Protein AF-A0A661GNS2-F1 (afdb_monomer_lite)

Secondary structure (DSSP, 8-state):
-HHHHHHHHHHHHHHHHHHHHHHHHTT-HHHHHHHHGGGSHHHHTTTHHHHTTTS-HHHHHHHHHHHHHHHHHHHHHHTT--HHHHHHHHHHHHHHHHHHHHH----------SSSSSS----

pLDDT: mean 88.55, std 16.32, range [41.59, 98.81]

Foldseek 3Di:
DLLCLVVVLVVLLVVLLVQLVVCLVVVNLVSQLVSLVCNAVVSVVVNDPVCVPVDDPVLNVLSNVLNPLSNVLNVCSVVVHHSVVSVVSSVVSVVSVVVNVVPDDDDDPPPPPPDPPPPDDDD

Structure (mmCIF, N/CA/C/O backbone):
data_AF-A0A661GNS2-F1
#
_entry.id   AF-A0A661GNS2-F1
#
loop_
_atom_site.group_PDB
_atom_site.id
_atom_site.type_symbol
_atom_site.label_atom_id
_atom_site.label_alt_id
_atom_site.label_comp_id
_atom_site.label_asym_id
_atom_site.label_entity_id
_atom_site.label_seq_id
_atom_site.pdbx_PDB_ins_code
_atom_site.Cartn_x
_atom_site.Cartn_y
_atom_site.Cartn_z
_atom_site.occupancy
_atom_site.B_iso_or_equiv
_atom_site.auth_seq_id
_atom_site.auth_comp_id
_atom_site.auth_asym_id
_atom_site.auth_atom_id
_atom_site.pdbx_PDB_model_num
ATOM 1 N N . MET A 1 1 ? 21.503 0.929 -8.912 1.00 78.62 1 MET A N 1
ATOM 2 C CA . MET A 1 1 ? 20.651 2.103 -8.621 1.00 78.62 1 MET A CA 1
ATOM 3 C C . MET A 1 1 ? 19.182 1.891 -9.000 1.00 78.62 1 MET A C 1
ATOM 5 O O . MET A 1 1 ? 18.430 1.572 -8.094 1.00 78.62 1 MET A O 1
ATOM 9 N N . GLN A 1 2 ? 18.744 1.957 -10.271 1.00 87.94 2 GLN A N 1
ATOM 10 C CA . GLN A 1 2 ? 17.305 1.840 -10.625 1.00 87.94 2 GLN A CA 1
ATOM 11 C C . GLN A 1 2 ? 16.684 0.502 -10.187 1.00 87.94 2 GLN A C 1
ATOM 13 O O . GLN A 1 2 ? 15.645 0.467 -9.537 1.00 87.94 2 GLN A O 1
ATOM 18 N N . ARG A 1 3 ? 17.354 -0.617 -10.501 1.00 89.44 3 ARG A N 1
ATOM 19 C CA . ARG A 1 3 ? 16.904 -1.962 -10.103 1.00 89.44 3 ARG A CA 1
ATOM 20 C C . ARG A 1 3 ? 16.766 -2.098 -8.587 1.00 89.44 3 ARG A C 1
ATOM 22 O O . ARG A 1 3 ? 15.787 -2.648 -8.098 1.00 89.44 3 ARG A O 1
ATOM 29 N N . GLU A 1 4 ? 17.771 -1.639 -7.851 1.00 90.25 4 GLU A N 1
ATOM 30 C CA . GLU A 1 4 ? 17.786 -1.718 -6.386 1.00 90.25 4 GLU A CA 1
ATOM 31 C C . GLU A 1 4 ? 16.695 -0.855 -5.770 1.00 90.25 4 GLU A C 1
ATOM 33 O O . GLU A 1 4 ? 16.080 -1.287 -4.801 1.00 90.25 4 GLU A O 1
ATOM 38 N N . HIS A 1 5 ? 16.433 0.312 -6.361 1.00 90.75 5 HIS A N 1
ATOM 39 C CA . HIS A 1 5 ? 15.356 1.200 -5.957 1.00 90.75 5 HIS A CA 1
ATOM 40 C C . HIS A 1 5 ? 13.993 0.510 -6.097 1.00 90.75 5 HIS A C 1
ATOM 42 O O . HIS A 1 5 ? 13.300 0.338 -5.099 1.00 90.75 5 HIS A O 1
ATOM 48 N N . VAL A 1 6 ? 13.663 -0.000 -7.291 1.00 92.12 6 VAL A N 1
ATOM 49 C CA . VAL A 1 6 ? 12.386 -0.697 -7.538 1.00 92.12 6 VAL A CA 1
ATOM 50 C C . VAL A 1 6 ? 12.218 -1.905 -6.613 1.00 92.12 6 VAL A C 1
ATOM 52 O O . VAL A 1 6 ? 11.181 -2.073 -5.976 1.00 92.12 6 VAL A O 1
ATOM 55 N N . LEU A 1 7 ? 13.251 -2.742 -6.483 1.00 94.06 7 LEU A N 1
ATOM 56 C CA . LEU A 1 7 ? 13.196 -3.902 -5.588 1.00 94.06 7 LEU A CA 1
ATOM 57 C C . LEU A 1 7 ? 13.132 -3.502 -4.105 1.00 94.06 7 LEU A C 1
ATOM 59 O O . LEU A 1 7 ? 12.613 -4.261 -3.289 1.00 94.06 7 LEU A O 1
ATOM 63 N N . GLY A 1 8 ? 13.681 -2.342 -3.745 1.00 94.56 8 GLY A N 1
ATOM 64 C CA . GLY A 1 8 ? 13.568 -1.752 -2.415 1.00 94.56 8 GLY A CA 1
ATOM 65 C C . GLY A 1 8 ? 12.128 -1.380 -2.087 1.00 94.56 8 GLY A C 1
ATOM 66 O O . GLY A 1 8 ? 11.620 -1.810 -1.053 1.00 94.56 8 GLY A O 1
ATOM 67 N N . GLU A 1 9 ? 11.454 -0.674 -2.994 1.00 95.12 9 GLU A N 1
ATOM 68 C CA . GLU A 1 9 ? 10.038 -0.327 -2.837 1.00 95.12 9 GLU A CA 1
ATOM 69 C C . GLU A 1 9 ? 9.145 -1.570 -2.788 1.00 95.12 9 GLU A C 1
ATOM 71 O O . GLU A 1 9 ? 8.301 -1.682 -1.903 1.00 95.12 9 GLU A O 1
ATOM 76 N N . MET A 1 10 ? 9.377 -2.562 -3.656 1.00 96.25 10 MET A N 1
ATOM 77 C CA . MET A 1 10 ? 8.632 -3.830 -3.627 1.00 96.25 10 MET A CA 1
ATOM 78 C C . MET A 1 10 ? 8.742 -4.546 -2.274 1.00 96.25 10 MET A C 1
ATOM 80 O O . MET A 1 10 ? 7.752 -5.086 -1.779 1.00 96.25 10 MET A O 1
ATOM 84 N N . ARG A 1 11 ? 9.928 -4.539 -1.648 1.00 97.81 11 ARG A N 1
ATOM 85 C CA . ARG A 1 11 ? 10.112 -5.099 -0.299 1.00 97.81 11 ARG A CA 1
ATOM 86 C C . ARG A 1 11 ? 9.382 -4.283 0.762 1.00 97.81 11 ARG A C 1
ATOM 88 O O . ARG A 1 11 ? 8.747 -4.882 1.622 1.00 97.81 11 ARG A O 1
ATOM 95 N N . ALA A 1 12 ? 9.438 -2.954 0.690 1.00 97.69 12 ALA A N 1
ATOM 96 C CA . ALA A 1 12 ? 8.718 -2.085 1.619 1.00 97.69 12 ALA A CA 1
ATOM 97 C C . ALA A 1 12 ? 7.198 -2.303 1.539 1.00 97.69 12 ALA A C 1
ATOM 99 O O . ALA A 1 12 ? 6.546 -2.454 2.570 1.00 97.69 12 ALA A O 1
ATOM 100 N N . LEU A 1 13 ? 6.649 -2.410 0.324 1.00 98.00 13 LEU A N 1
ATOM 101 C CA . LEU A 1 13 ? 5.242 -2.741 0.089 1.00 98.00 13 LEU A CA 1
ATOM 102 C C . LEU A 1 13 ? 4.883 -4.111 0.678 1.00 98.00 13 LEU A C 1
ATOM 104 O O . LEU A 1 13 ? 3.884 -4.223 1.381 1.00 98.00 13 LEU A O 1
ATOM 108 N N . LEU A 1 14 ? 5.709 -5.140 0.450 1.00 98.50 14 LEU A N 1
ATOM 109 C CA . LEU A 1 14 ? 5.476 -6.485 0.988 1.00 98.50 14 LEU A CA 1
ATOM 110 C C . LEU A 1 14 ? 5.493 -6.515 2.525 1.00 98.50 14 LEU A C 1
ATOM 112 O O . LEU A 1 14 ? 4.592 -7.093 3.133 1.00 98.50 14 LEU A O 1
ATOM 116 N N . SER A 1 15 ? 6.477 -5.870 3.157 1.00 98.56 15 SER A N 1
ATOM 117 C CA . SER A 1 15 ? 6.509 -5.695 4.615 1.00 98.56 15 SER A CA 1
ATOM 118 C C . SER A 1 15 ? 5.283 -4.930 5.118 1.00 98.56 15 SER A C 1
ATOM 120 O O . SER A 1 15 ? 4.698 -5.292 6.133 1.00 98.56 15 SER A O 1
ATOM 122 N N . GLY A 1 16 ? 4.844 -3.917 4.373 1.00 98.50 16 GLY A N 1
ATOM 123 C CA . GLY A 1 16 ? 3.614 -3.182 4.641 1.00 98.50 16 GLY A CA 1
ATOM 124 C C . GLY A 1 16 ? 2.369 -4.058 4.664 1.00 98.50 1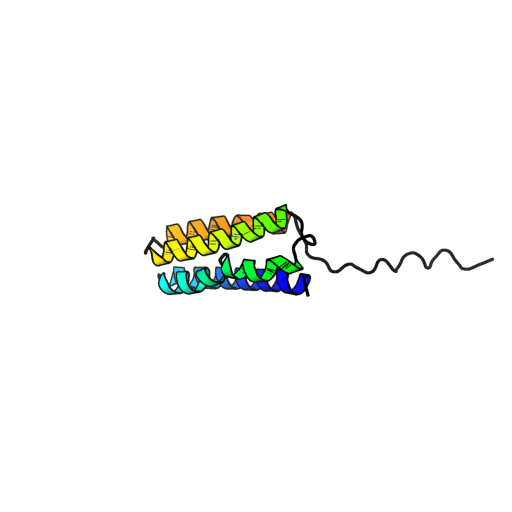6 GLY A C 1
ATOM 125 O O . GLY A 1 16 ? 1.580 -3.972 5.599 1.00 98.50 16 GLY A O 1
ATOM 126 N N . VAL A 1 17 ? 2.210 -4.936 3.669 1.00 98.62 17 VAL A N 1
ATOM 127 C CA . VAL A 1 17 ? 1.105 -5.908 3.619 1.00 98.62 17 VAL A CA 1
ATOM 128 C C . VAL A 1 17 ? 1.110 -6.796 4.863 1.00 98.62 17 VAL A C 1
ATOM 130 O O . VAL A 1 17 ? 0.065 -6.962 5.488 1.00 98.62 17 VAL A O 1
ATOM 133 N N . GLN A 1 18 ? 2.271 -7.340 5.242 1.00 98.75 18 GLN A N 1
ATOM 134 C CA . GLN A 1 18 ? 2.398 -8.170 6.444 1.00 98.75 18 GLN A CA 1
ATOM 135 C C . GLN A 1 18 ? 1.954 -7.403 7.699 1.00 98.75 18 GLN A C 1
ATOM 137 O O . GLN A 1 18 ? 1.155 -7.915 8.480 1.00 98.75 18 GLN A O 1
ATOM 142 N N . ASN A 1 19 ? 2.451 -6.179 7.875 1.00 98.75 19 ASN A N 1
ATOM 143 C CA . ASN A 1 19 ? 2.161 -5.352 9.043 1.00 98.75 19 ASN A CA 1
ATOM 144 C C . ASN A 1 19 ? 0.682 -4.941 9.110 1.00 98.75 19 ASN A C 1
ATOM 146 O O . ASN A 1 19 ? 0.088 -5.004 10.181 1.00 98.75 19 ASN A O 1
ATOM 150 N N . VAL A 1 20 ? 0.059 -4.600 7.974 1.00 98.69 20 VAL A N 1
ATOM 151 C CA . VAL A 1 20 ? -1.386 -4.320 7.907 1.00 98.69 20 VAL A CA 1
ATOM 152 C C . VAL A 1 20 ? -2.199 -5.551 8.305 1.00 98.69 20 VAL A C 1
ATOM 154 O O . VAL A 1 20 ? -3.149 -5.421 9.067 1.00 98.69 20 VAL A O 1
ATOM 157 N N . ILE A 1 21 ? -1.836 -6.748 7.831 1.00 98.56 21 ILE A N 1
ATOM 158 C CA . ILE A 1 21 ? -2.522 -7.992 8.223 1.00 98.56 21 ILE A CA 1
ATOM 159 C C . ILE A 1 21 ? -2.372 -8.251 9.726 1.00 98.56 21 ILE A C 1
ATOM 161 O O . ILE A 1 21 ? -3.351 -8.621 10.368 1.00 98.56 21 ILE A O 1
ATOM 165 N N . GLY A 1 22 ? -1.175 -8.045 10.282 1.00 98.50 22 GLY A N 1
ATOM 166 C CA . GLY A 1 22 ? -0.929 -8.180 11.720 1.00 98.50 22 GLY A CA 1
ATOM 167 C C . GLY A 1 22 ? -1.793 -7.226 12.543 1.00 98.50 22 GLY A C 1
ATOM 168 O O . GLY A 1 22 ? -2.517 -7.670 13.425 1.00 98.50 22 GLY A O 1
ATOM 169 N N . ALA A 1 23 ? -1.804 -5.943 12.184 1.00 98.38 23 ALA A N 1
ATOM 170 C CA . ALA A 1 23 ? -2.627 -4.937 12.849 1.00 98.38 23 ALA A CA 1
ATOM 171 C C . ALA A 1 23 ? -4.133 -5.232 12.729 1.00 98.38 23 ALA A C 1
ATOM 173 O O . ALA A 1 23 ? -4.872 -5.086 13.697 1.00 98.38 23 ALA A O 1
ATOM 174 N N . LEU A 1 24 ? -4.594 -5.716 11.568 1.00 98.06 24 LEU A N 1
ATOM 175 C CA . LEU A 1 24 ? -5.981 -6.157 11.382 1.00 98.06 24 LEU A CA 1
ATOM 176 C C . LEU A 1 24 ? -6.353 -7.343 12.281 1.00 98.06 24 LEU A C 1
ATOM 178 O O . LEU A 1 24 ? -7.499 -7.427 12.707 1.00 98.06 24 LEU A O 1
ATOM 182 N N . ALA A 1 25 ? -5.420 -8.257 12.558 1.00 97.94 25 ALA A N 1
ATOM 183 C CA . ALA A 1 25 ? -5.660 -9.400 13.440 1.00 97.94 25 ALA A CA 1
ATOM 184 C C . ALA A 1 25 ? -5.783 -9.004 14.923 1.00 97.94 25 ALA A C 1
ATOM 186 O O . ALA A 1 25 ? -6.336 -9.768 15.710 1.00 97.94 25 ALA A O 1
ATOM 187 N N . GLU A 1 26 ? -5.281 -7.823 15.287 1.00 97.19 26 GLU A N 1
ATOM 188 C CA . GLU A 1 26 ? -5.359 -7.238 16.631 1.00 97.19 26 GLU A CA 1
ATOM 189 C C . GLU A 1 26 ? -6.431 -6.135 16.733 1.00 97.19 26 GLU A C 1
ATOM 191 O O . GLU A 1 26 ? -6.537 -5.474 17.763 1.00 97.19 26 GLU A O 1
ATOM 196 N N . ASP A 1 27 ? -7.219 -5.924 15.669 1.00 96.19 27 ASP A N 1
ATOM 197 C CA . ASP A 1 27 ? -8.190 -4.828 15.531 1.00 96.19 27 ASP A CA 1
ATOM 198 C C . ASP A 1 27 ? -7.581 -3.418 15.747 1.00 96.19 27 ASP A C 1
ATOM 200 O O . ASP A 1 27 ? -8.277 -2.456 16.086 1.00 96.19 27 ASP A O 1
ATOM 204 N N . ASP A 1 28 ? -6.278 -3.255 15.488 1.00 97.88 28 ASP A N 1
ATOM 205 C CA . ASP A 1 28 ? -5.557 -1.989 15.641 1.00 97.88 28 ASP A CA 1
ATOM 206 C C . ASP A 1 28 ? -5.587 -1.160 14.344 1.00 97.88 28 ASP A C 1
ATOM 208 O O . ASP A 1 28 ? -4.649 -1.136 13.540 1.00 97.88 28 ASP A O 1
ATOM 212 N N . MET A 1 29 ? -6.684 -0.424 14.134 1.00 98.19 29 MET A N 1
ATOM 213 C CA . MET A 1 29 ? -6.813 0.481 12.980 1.00 98.19 29 MET A CA 1
ATOM 214 C C . MET A 1 29 ? -5.784 1.616 12.984 1.00 98.19 29 MET A C 1
ATOM 216 O O . MET A 1 29 ? -5.427 2.132 11.921 1.00 98.19 29 MET A O 1
ATOM 220 N N . LYS A 1 30 ? -5.266 2.009 14.151 1.00 98.31 30 LYS A N 1
ATOM 221 C CA . LYS A 1 30 ? -4.233 3.041 14.216 1.00 98.31 30 LYS A CA 1
ATOM 222 C C . LYS A 1 30 ? -2.932 2.510 13.614 1.00 98.31 30 LYS A C 1
ATOM 224 O O . LYS A 1 30 ? -2.362 3.168 12.744 1.00 98.31 30 LYS A O 1
ATOM 229 N N . ALA A 1 31 ? -2.515 1.304 13.995 1.00 98.56 31 ALA A N 1
ATOM 230 C CA . ALA A 1 31 ? -1.344 0.650 13.421 1.00 98.56 31 ALA A CA 1
ATOM 231 C C . ALA A 1 31 ? -1.509 0.365 11.918 1.00 98.56 31 ALA A C 1
ATOM 233 O O . ALA A 1 31 ? -0.547 0.519 11.156 1.00 98.56 31 ALA A O 1
ATOM 234 N N . VAL A 1 32 ? -2.722 0.026 11.453 1.00 98.81 32 VAL A N 1
ATOM 235 C CA . VAL A 1 32 ? -3.019 -0.073 10.011 1.00 98.81 32 VAL A CA 1
ATOM 236 C C . VAL A 1 32 ? -2.731 1.254 9.304 1.00 98.81 32 VAL A C 1
ATOM 238 O O . VAL A 1 32 ? -2.011 1.269 8.302 1.00 98.81 32 VAL A O 1
ATOM 241 N N . ALA A 1 33 ? -3.271 2.366 9.811 1.00 98.69 33 ALA A N 1
ATOM 242 C CA . ALA A 1 33 ? -3.092 3.684 9.207 1.00 98.69 33 ALA A CA 1
ATOM 243 C C . ALA A 1 33 ? -1.618 4.115 9.183 1.00 98.69 33 ALA A C 1
ATOM 245 O O . ALA A 1 33 ? -1.105 4.508 8.132 1.00 98.69 33 ALA A O 1
ATOM 246 N N . GLU A 1 34 ? -0.926 3.982 10.318 1.00 98.50 34 GLU A N 1
ATOM 247 C CA . GLU A 1 34 ? 0.491 4.332 10.468 1.00 98.50 34 GLU A CA 1
ATOM 248 C C . GLU A 1 34 ? 1.392 3.504 9.543 1.00 98.50 34 GLU A C 1
ATOM 250 O O . GLU A 1 34 ? 2.354 4.031 8.982 1.00 98.50 34 GLU A O 1
ATOM 255 N N . THR A 1 35 ? 1.050 2.232 9.317 1.00 98.62 35 THR A N 1
ATOM 256 C CA . THR A 1 35 ? 1.767 1.355 8.383 1.00 98.62 35 THR A CA 1
ATOM 257 C C . THR A 1 35 ? 1.506 1.731 6.926 1.00 98.62 35 THR A C 1
ATOM 259 O O . THR A 1 35 ? 2.433 1.767 6.116 1.00 98.62 35 THR A O 1
ATOM 262 N N . ALA A 1 36 ? 0.247 1.983 6.559 1.00 98.50 36 ALA A N 1
ATOM 263 C CA . ALA A 1 36 ? -0.150 2.147 5.164 1.00 98.50 36 ALA A CA 1
ATOM 264 C C . ALA A 1 36 ? 0.192 3.534 4.598 1.00 98.50 36 ALA A C 1
ATOM 266 O O . ALA A 1 36 ? 0.607 3.649 3.443 1.00 98.50 36 ALA A O 1
ATOM 267 N N . ARG A 1 37 ? 0.075 4.591 5.408 1.00 98.25 37 ARG A N 1
ATOM 268 C CA . ARG A 1 37 ? 0.296 5.982 4.986 1.00 98.25 37 ARG A CA 1
ATOM 269 C C . ARG A 1 37 ? 1.672 6.245 4.340 1.00 98.25 37 ARG A C 1
ATOM 271 O O . ARG A 1 37 ? 1.697 6.882 3.284 1.00 98.25 37 ARG A O 1
ATOM 278 N N . PRO A 1 38 ? 2.816 5.779 4.884 1.00 97.31 38 PRO A N 1
ATOM 279 C CA . PRO A 1 38 ? 4.121 5.999 4.256 1.00 97.31 38 PRO A CA 1
ATOM 280 C C . PRO A 1 38 ? 4.329 5.203 2.961 1.00 97.31 38 PRO A C 1
ATOM 282 O O . PRO A 1 38 ? 5.240 5.531 2.208 1.00 97.31 38 PRO A O 1
ATOM 285 N N . LEU A 1 39 ? 3.506 4.186 2.690 1.00 97.88 39 LEU A N 1
ATOM 286 C CA . LEU A 1 39 ? 3.558 3.370 1.470 1.00 97.88 39 LEU A CA 1
ATOM 287 C C . LEU A 1 39 ? 2.699 3.947 0.340 1.00 97.88 39 LEU A C 1
ATOM 289 O O . LEU A 1 39 ? 2.748 3.454 -0.788 1.00 97.88 39 LEU A O 1
ATOM 293 N N . GLY A 1 40 ? 1.919 4.988 0.639 1.00 97.06 40 GLY A N 1
ATOM 294 C CA . GLY A 1 40 ? 1.099 5.702 -0.325 1.00 97.06 40 GLY A CA 1
ATOM 295 C C . GLY A 1 40 ? 1.916 6.491 -1.350 1.00 97.06 40 GLY A C 1
ATOM 296 O O . GLY A 1 40 ? 3.113 6.272 -1.552 1.00 97.06 40 GLY A O 1
ATOM 297 N N . ARG A 1 41 ? 1.282 7.468 -2.003 1.00 95.00 41 ARG A N 1
ATOM 298 C CA . ARG A 1 41 ? 1.932 8.274 -3.060 1.00 95.00 41 ARG A CA 1
ATOM 299 C C . ARG A 1 41 ? 3.197 9.010 -2.615 1.00 95.00 41 ARG A C 1
ATOM 301 O O . ARG A 1 41 ? 4.037 9.341 -3.446 1.00 95.00 41 ARG A O 1
ATOM 308 N N . SER A 1 42 ? 3.336 9.274 -1.318 1.00 92.06 42 SER A N 1
ATOM 309 C CA . SER A 1 42 ? 4.524 9.914 -0.745 1.00 92.06 42 SER A CA 1
ATOM 310 C C . SER A 1 42 ? 5.804 9.088 -0.941 1.00 92.06 42 SER A C 1
ATOM 312 O O . SER A 1 42 ? 6.887 9.669 -1.037 1.00 92.06 42 SER A O 1
ATOM 314 N N . MET A 1 43 ? 5.692 7.757 -1.034 1.00 92.00 43 MET A N 1
ATOM 315 C CA . MET A 1 43 ? 6.800 6.875 -1.407 1.00 92.00 43 MET A CA 1
ATOM 316 C C . MET A 1 43 ? 7.155 7.059 -2.883 1.00 92.00 43 MET A C 1
ATOM 318 O O . MET A 1 43 ? 8.296 7.397 -3.193 1.00 92.00 43 MET A O 1
ATOM 322 N N . ALA A 1 44 ? 6.154 6.959 -3.763 1.00 84.06 44 ALA A N 1
ATOM 323 C CA . ALA A 1 4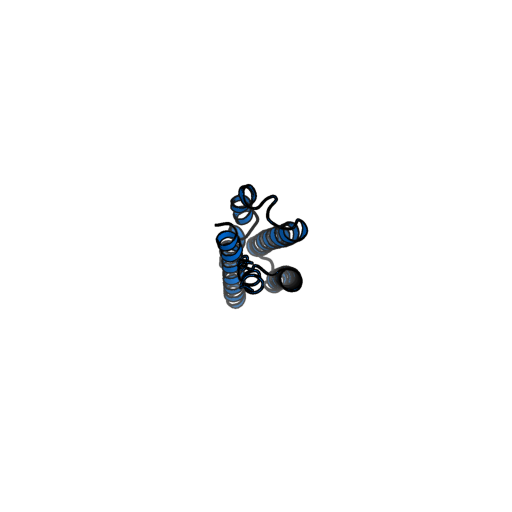4 ? 6.327 7.018 -5.213 1.00 84.06 44 ALA A CA 1
ATOM 324 C C . ALA A 1 44 ? 6.984 8.313 -5.712 1.00 84.06 44 ALA A C 1
ATOM 326 O O . ALA A 1 44 ? 7.830 8.285 -6.604 1.00 84.06 44 ALA A O 1
ATOM 327 N N . GLY A 1 45 ? 6.650 9.457 -5.101 1.00 75.94 45 GLY A N 1
ATOM 328 C CA . GLY A 1 45 ? 7.219 10.753 -5.485 1.00 75.94 45 GLY A CA 1
ATOM 329 C C . GLY A 1 45 ? 8.750 10.826 -5.378 1.00 75.94 45 GLY A C 1
ATOM 330 O O . GLY A 1 45 ? 9.364 11.679 -6.008 1.00 75.94 45 GLY A O 1
ATOM 331 N N . LYS A 1 46 ? 9.392 9.918 -4.626 1.00 66.81 46 LYS A N 1
ATOM 332 C CA . LYS A 1 46 ? 10.860 9.823 -4.510 1.00 66.81 46 LYS A CA 1
ATOM 333 C C . LYS A 1 46 ? 11.507 9.047 -5.665 1.00 66.81 46 LYS A C 1
ATOM 335 O O . LYS A 1 46 ? 12.718 9.136 -5.862 1.00 66.81 46 LYS A O 1
ATOM 340 N N . ALA A 1 47 ? 10.719 8.273 -6.404 1.00 62.59 47 ALA A N 1
ATOM 341 C CA . ALA A 1 47 ? 11.170 7.365 -7.451 1.00 62.59 47 ALA A CA 1
ATOM 342 C C . ALA A 1 47 ? 11.177 8.017 -8.843 1.00 62.59 47 ALA A C 1
ATOM 344 O O . ALA A 1 47 ? 11.972 7.664 -9.717 1.00 62.59 47 ALA A O 1
ATOM 345 N N . GLU A 1 48 ? 10.279 8.979 -9.053 1.00 65.19 48 GLU A N 1
ATOM 346 C CA . GLU A 1 48 ? 9.824 9.380 -10.381 1.00 65.19 48 GLU A CA 1
ATOM 347 C C . GLU A 1 48 ? 10.908 9.946 -11.307 1.00 65.19 48 GLU A C 1
ATOM 349 O O . GLU A 1 48 ? 10.881 9.655 -12.503 1.00 65.19 48 GLU A O 1
ATOM 354 N N . ASP A 1 49 ? 11.883 10.699 -10.802 1.00 71.12 49 ASP A N 1
ATOM 355 C CA . ASP A 1 49 ? 12.782 11.454 -11.688 1.00 71.12 49 ASP A CA 1
ATOM 356 C C . ASP A 1 49 ? 13.807 10.580 -12.421 1.00 71.12 49 ASP A C 1
ATOM 358 O O . ASP A 1 49 ? 14.182 10.880 -13.552 1.00 71.12 49 ASP A O 1
ATOM 362 N N . HIS A 1 50 ? 14.235 9.469 -11.817 1.00 79.88 50 HIS A N 1
ATOM 363 C CA . HIS A 1 50 ? 15.302 8.618 -12.363 1.00 79.88 50 HIS A CA 1
ATOM 364 C C . HIS A 1 50 ? 14.800 7.302 -12.983 1.00 79.88 50 HIS A C 1
ATOM 366 O O . HIS A 1 50 ? 15.587 6.557 -13.576 1.00 79.88 50 HIS A O 1
ATOM 372 N N . LEU A 1 51 ? 13.502 7.007 -12.846 1.00 83.44 51 LEU A N 1
ATOM 373 C CA . LEU A 1 51 ? 12.849 5.827 -13.425 1.00 83.44 51 LEU A CA 1
ATOM 374 C C . LEU A 1 51 ? 11.990 6.158 -14.653 1.00 83.44 51 LEU A C 1
ATOM 376 O O . LEU A 1 51 ? 11.737 5.275 -15.483 1.00 83.44 51 LEU A O 1
ATOM 380 N N . LYS A 1 52 ? 11.548 7.419 -14.796 1.00 78.06 52 LYS A N 1
ATOM 381 C CA . LYS A 1 52 ? 10.813 7.893 -15.978 1.00 78.06 52 LYS A CA 1
ATOM 382 C C . LYS A 1 52 ? 11.641 7.644 -17.244 1.00 78.06 52 LYS A C 1
ATOM 384 O O . LYS A 1 52 ? 12.802 8.020 -17.337 1.00 78.06 52 LYS A O 1
ATOM 389 N N . GLY A 1 53 ? 11.033 6.972 -18.222 1.00 80.88 53 GLY A N 1
ATOM 390 C CA . GLY A 1 53 ? 11.680 6.605 -19.488 1.00 80.88 53 GLY A CA 1
ATOM 391 C C . GLY A 1 53 ? 12.499 5.309 -19.455 1.00 80.88 53 GLY A C 1
ATOM 392 O O . GLY A 1 53 ? 12.825 4.795 -20.520 1.00 80.88 53 GLY A O 1
ATOM 393 N N . VAL A 1 54 ? 12.775 4.745 -18.272 1.00 86.38 54 VAL A N 1
ATOM 394 C CA . VAL A 1 54 ? 13.431 3.432 -18.122 1.00 86.38 54 VAL A CA 1
ATOM 395 C C . VAL A 1 54 ? 12.394 2.314 -18.017 1.00 86.38 54 VAL A C 1
ATOM 397 O O . VAL A 1 54 ? 12.558 1.250 -18.611 1.00 86.38 54 VAL A O 1
ATOM 400 N N . LEU A 1 55 ? 11.322 2.548 -17.257 1.00 89.38 55 LEU A N 1
ATOM 401 C CA . LEU A 1 55 ? 10.298 1.541 -16.983 1.00 89.38 55 LEU A CA 1
ATOM 402 C C . LEU A 1 55 ? 9.120 1.623 -17.972 1.00 89.38 55 LEU A C 1
ATOM 404 O O . LEU A 1 55 ? 8.751 2.720 -18.406 1.00 89.38 55 LEU A O 1
ATOM 408 N N . PRO A 1 56 ? 8.475 0.487 -18.313 1.00 92.44 56 PRO A N 1
ATOM 409 C CA . PRO A 1 56 ? 7.276 0.484 -19.147 1.00 92.44 56 PRO A CA 1
ATOM 410 C C . PRO A 1 56 ? 6.151 1.331 -18.540 1.00 92.44 56 PRO A C 1
ATOM 412 O O . PRO A 1 56 ? 5.897 1.275 -17.339 1.00 92.44 56 PRO A O 1
ATOM 415 N N . LYS A 1 57 ? 5.398 2.057 -19.376 1.00 91.88 57 LYS A N 1
ATOM 416 C CA . LYS A 1 57 ? 4.283 2.907 -18.908 1.00 91.88 57 LYS A CA 1
ATOM 417 C C . LYS A 1 57 ? 3.264 2.142 -18.057 1.00 91.88 57 LYS A C 1
ATOM 419 O O . LYS A 1 57 ? 2.830 2.639 -17.027 1.00 91.88 57 LYS A O 1
ATOM 424 N N . HIS A 1 58 ? 2.911 0.926 -18.467 1.00 94.06 58 HIS A N 1
ATOM 425 C CA . HIS A 1 58 ? 1.947 0.100 -17.739 1.00 94.06 58 HIS A CA 1
ATOM 426 C C . HIS A 1 58 ? 2.503 -0.432 -16.405 1.00 94.06 58 HIS A C 1
ATOM 428 O O . HIS A 1 58 ? 1.759 -0.517 -15.434 1.00 94.06 58 HIS A O 1
ATOM 434 N N . PHE A 1 59 ? 3.814 -0.688 -16.313 1.00 94.50 59 PHE A N 1
ATOM 435 C CA . PHE A 1 59 ? 4.472 -0.975 -15.034 1.00 94.50 59 PHE A CA 1
ATOM 436 C C . PHE A 1 59 ? 4.320 0.210 -14.072 1.00 94.50 59 PHE A C 1
ATOM 438 O O . PHE A 1 59 ? 3.885 0.035 -12.937 1.00 94.50 59 PHE A O 1
ATOM 445 N N . MET A 1 60 ? 4.623 1.423 -14.549 1.00 92.56 60 MET A N 1
ATOM 446 C CA . MET A 1 60 ? 4.493 2.646 -13.751 1.00 92.56 60 MET A CA 1
ATOM 447 C C . MET A 1 60 ? 3.050 2.879 -13.297 1.00 92.56 60 MET A C 1
ATOM 449 O O . MET A 1 60 ? 2.828 3.221 -12.141 1.00 92.56 60 MET A O 1
ATOM 453 N N . GLN A 1 61 ? 2.071 2.648 -14.177 1.00 94.31 61 GLN A N 1
ATOM 454 C CA . GLN A 1 61 ? 0.656 2.776 -13.833 1.00 94.31 61 GLN A CA 1
ATOM 455 C C . GLN A 1 61 ? 0.254 1.812 -12.710 1.00 94.31 61 GLN A C 1
ATOM 457 O O . GLN A 1 61 ? -0.315 2.248 -11.715 1.00 94.31 61 GLN A O 1
ATOM 462 N N . LEU A 1 62 ? 0.593 0.523 -12.835 1.00 96.50 62 LEU A N 1
ATOM 463 C CA . LEU A 1 62 ? 0.296 -0.469 -11.799 1.00 96.50 62 LEU A CA 1
ATOM 464 C C . LEU A 1 62 ? 0.971 -0.126 -10.467 1.00 96.50 62 LEU A C 1
ATOM 466 O O . LEU A 1 62 ? 0.339 -0.252 -9.420 1.00 96.50 62 LEU A O 1
ATOM 470 N N . GLY A 1 63 ? 2.230 0.325 -10.501 1.00 94.75 63 GLY A N 1
ATOM 471 C CA . GLY A 1 63 ? 2.946 0.782 -9.309 1.00 94.75 63 GLY A CA 1
ATOM 472 C C . GLY A 1 63 ? 2.226 1.944 -8.624 1.00 94.75 63 GLY A C 1
ATOM 473 O O . GLY A 1 63 ? 1.904 1.861 -7.440 1.00 94.75 63 GLY A O 1
ATOM 474 N N . MET A 1 64 ? 1.882 2.990 -9.380 1.00 95.50 64 MET A N 1
ATOM 475 C CA . MET A 1 64 ? 1.134 4.135 -8.852 1.00 95.50 64 MET A CA 1
ATOM 476 C C . MET A 1 64 ? -0.231 3.746 -8.290 1.00 95.50 64 MET A C 1
ATOM 478 O O . MET A 1 64 ? -0.621 4.242 -7.233 1.00 95.50 64 MET A O 1
ATOM 482 N N . ASP A 1 65 ? -0.947 2.839 -8.951 1.00 97.44 65 ASP A N 1
ATOM 483 C CA . ASP A 1 65 ? -2.240 2.359 -8.475 1.00 97.44 65 ASP A CA 1
ATOM 484 C C . ASP A 1 65 ? -2.125 1.629 -7.127 1.00 97.44 65 ASP A C 1
ATOM 486 O O . ASP A 1 65 ? -2.991 1.800 -6.268 1.00 97.44 65 ASP A O 1
ATOM 490 N N . VAL A 1 66 ? -1.047 0.865 -6.905 1.00 98.00 66 VAL A N 1
ATOM 491 C CA . VAL A 1 66 ? -0.760 0.242 -5.602 1.00 98.00 66 VAL A CA 1
ATOM 492 C C . VAL A 1 66 ? -0.543 1.313 -4.530 1.00 98.00 66 VAL A C 1
ATOM 494 O O . VAL A 1 66 ? -1.156 1.237 -3.467 1.00 98.00 66 VAL A O 1
ATOM 497 N N . HIS A 1 67 ? 0.248 2.353 -4.806 1.00 97.94 67 HIS A N 1
ATOM 498 C CA . HIS A 1 67 ? 0.425 3.470 -3.868 1.00 97.94 67 HIS A CA 1
ATOM 499 C C . HIS A 1 67 ? -0.901 4.182 -3.553 1.00 97.94 67 HIS A C 1
ATOM 501 O O . HIS A 1 67 ? -1.177 4.526 -2.404 1.00 97.94 67 HIS A O 1
ATOM 507 N N . HIS A 1 68 ? -1.766 4.372 -4.551 1.00 98.19 68 HIS A N 1
ATOM 508 C CA . HIS A 1 68 ? -3.107 4.907 -4.323 1.00 98.19 68 HIS A CA 1
ATOM 509 C C . HIS A 1 68 ? -3.958 4.007 -3.420 1.00 98.19 68 HIS A C 1
ATOM 511 O O . HIS A 1 68 ? -4.694 4.526 -2.581 1.00 98.19 68 HIS A O 1
ATOM 517 N N . ASP A 1 69 ? -3.873 2.686 -3.570 1.00 98.56 69 ASP A N 1
ATOM 518 C CA . ASP A 1 69 ? -4.585 1.758 -2.691 1.00 98.56 69 ASP A CA 1
ATOM 519 C C . ASP A 1 69 ? -4.067 1.828 -1.249 1.00 98.56 69 ASP A C 1
ATOM 521 O O . ASP A 1 69 ? -4.871 1.819 -0.323 1.00 98.56 69 ASP A O 1
ATOM 525 N N . PHE A 1 70 ? -2.755 1.973 -1.030 1.00 98.62 70 PHE A N 1
ATOM 526 C CA . PHE A 1 70 ? -2.204 2.155 0.320 1.00 98.62 70 PHE A CA 1
ATOM 527 C C . PHE A 1 70 ? -2.680 3.456 0.980 1.00 98.62 70 PHE A C 1
ATOM 529 O O . PHE A 1 70 ? -3.031 3.452 2.160 1.00 98.62 70 PHE A O 1
ATOM 536 N N . ASP A 1 71 ? -2.810 4.548 0.220 1.00 98.62 71 ASP A N 1
ATOM 537 C CA . ASP A 1 71 ? -3.447 5.770 0.728 1.00 98.62 71 ASP A CA 1
ATOM 538 C C . ASP A 1 71 ? -4.917 5.545 1.116 1.00 98.62 71 ASP A C 1
ATOM 540 O O . ASP A 1 71 ? -5.376 6.104 2.114 1.00 98.62 71 ASP A O 1
ATOM 544 N N . ARG A 1 72 ? -5.658 4.731 0.348 1.00 98.62 72 ARG A N 1
ATOM 545 C CA . ARG A 1 72 ? -7.054 4.376 0.659 1.00 98.62 72 ARG A CA 1
ATOM 546 C C . ARG A 1 72 ? -7.155 3.495 1.898 1.00 98.62 72 ARG A C 1
ATOM 548 O O . ARG A 1 72 ? -8.026 3.750 2.719 1.00 98.62 72 ARG A O 1
ATOM 555 N N . ILE A 1 73 ? -6.272 2.507 2.053 1.00 98.81 73 ILE A N 1
ATOM 556 C CA . ILE A 1 73 ? -6.175 1.662 3.256 1.00 98.81 73 ILE A CA 1
ATOM 557 C C . ILE A 1 73 ? -5.976 2.543 4.489 1.00 98.81 73 ILE A C 1
ATOM 559 O O . ILE A 1 73 ? -6.721 2.407 5.457 1.00 98.81 73 ILE A O 1
ATOM 563 N N . ALA A 1 74 ? -5.033 3.486 4.427 1.00 98.75 74 ALA A N 1
ATOM 564 C CA . ALA A 1 74 ? -4.788 4.416 5.523 1.00 98.75 74 ALA A CA 1
ATOM 565 C C . ALA A 1 74 ? -6.026 5.270 5.838 1.00 98.75 74 ALA A C 1
ATOM 567 O O . ALA A 1 74 ? -6.429 5.363 6.991 1.00 98.75 74 ALA A O 1
ATOM 568 N N . THR A 1 75 ? -6.685 5.830 4.819 1.00 98.69 75 THR A N 1
ATOM 569 C CA . THR A 1 75 ? -7.906 6.630 5.010 1.00 98.69 75 THR A CA 1
ATOM 570 C C . THR A 1 75 ? -9.080 5.815 5.564 1.00 98.69 75 THR A C 1
ATOM 572 O O . THR A 1 75 ? -9.808 6.316 6.416 1.00 98.69 75 THR A O 1
ATOM 575 N N . LEU A 1 76 ? -9.272 4.567 5.123 1.00 98.56 76 LEU A N 1
ATOM 576 C CA . LEU A 1 76 ? -10.300 3.677 5.676 1.00 98.56 76 LEU A CA 1
ATOM 577 C C . LEU A 1 76 ? -10.057 3.430 7.168 1.00 98.56 76 LEU A C 1
ATOM 579 O O . LEU A 1 76 ? -10.975 3.590 7.971 1.00 98.56 76 LEU A O 1
ATOM 583 N N . ALA A 1 77 ? -8.817 3.113 7.534 1.00 98.44 77 ALA A N 1
ATOM 584 C CA . ALA A 1 77 ? -8.435 2.865 8.916 1.00 98.44 77 ALA A CA 1
ATOM 585 C C . ALA A 1 77 ? -8.586 4.119 9.801 1.00 98.44 77 ALA A C 1
ATOM 587 O O . ALA A 1 77 ? -9.185 4.048 10.870 1.00 98.44 77 ALA A O 1
ATOM 588 N N . GLU A 1 78 ? -8.154 5.291 9.323 1.00 98.38 78 GLU A N 1
ATOM 589 C CA . GLU A 1 78 ? -8.339 6.581 10.013 1.00 98.38 78 GLU A CA 1
ATOM 590 C C . GLU A 1 78 ? -9.816 6.951 10.204 1.00 98.38 78 GLU A C 1
ATOM 592 O O . GLU A 1 78 ? -10.173 7.592 11.190 1.00 98.38 78 GLU A O 1
ATOM 597 N N . SER A 1 79 ? -10.684 6.548 9.271 1.00 97.56 79 SER A N 1
ATOM 598 C CA . SER A 1 79 ? -12.127 6.794 9.359 1.00 97.56 79 SER A CA 1
ATOM 599 C C . SER A 1 79 ? -12.861 5.863 10.331 1.00 97.56 79 SER A C 1
ATOM 601 O O . SER A 1 79 ? -14.054 6.054 10.563 1.00 97.56 79 SER A O 1
ATOM 603 N N . GLY A 1 80 ?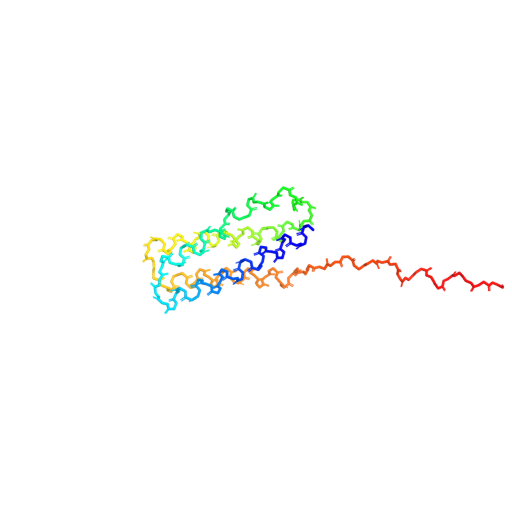 -12.175 4.858 10.892 1.00 92.62 80 GLY A N 1
ATOM 604 C CA . GLY A 1 80 ? -12.787 3.843 11.750 1.00 92.62 80 GLY A CA 1
ATOM 605 C C . GLY A 1 80 ? -13.661 2.844 10.987 1.00 92.62 80 GLY A C 1
ATOM 606 O O . GLY A 1 80 ? -14.624 2.324 11.548 1.00 92.62 80 GLY A O 1
ATOM 607 N N . ALA A 1 81 ? -13.365 2.600 9.705 1.00 94.81 81 ALA A N 1
ATOM 608 C CA . ALA A 1 81 ? -14.023 1.541 8.943 1.00 94.81 81 ALA A CA 1
ATOM 609 C C . ALA A 1 81 ? -13.746 0.163 9.569 1.00 94.81 81 ALA A C 1
ATOM 611 O O . ALA A 1 81 ? -12.741 -0.030 10.252 1.00 94.81 81 ALA A O 1
ATOM 612 N N . ASP A 1 82 ? -14.621 -0.812 9.311 1.00 93.88 82 ASP A N 1
ATOM 613 C CA . ASP A 1 82 ? -14.413 -2.164 9.827 1.00 93.88 82 ASP A CA 1
ATOM 614 C C . ASP A 1 82 ? -13.206 -2.871 9.171 1.00 93.88 82 ASP A C 1
ATOM 616 O O . ASP A 1 82 ? -12.805 -2.584 8.034 1.00 93.88 82 ASP A O 1
ATOM 620 N N . SER A 1 83 ? -12.640 -3.850 9.884 1.00 95.31 83 SER A N 1
ATOM 621 C CA . SER A 1 83 ? -11.484 -4.639 9.434 1.00 95.31 83 SER A CA 1
ATOM 622 C C . SER A 1 83 ? -11.735 -5.334 8.084 1.00 95.31 83 SER A C 1
ATOM 624 O O . SER A 1 83 ? -10.807 -5.555 7.302 1.00 95.31 83 SER A O 1
ATOM 626 N N . LYS A 1 84 ? -12.996 -5.644 7.751 1.00 96.62 84 LYS A N 1
ATOM 627 C CA . LYS A 1 84 ? -13.372 -6.287 6.484 1.00 96.62 84 LYS A CA 1
ATOM 628 C C . LYS A 1 84 ? -13.254 -5.323 5.301 1.00 96.62 84 LYS A C 1
ATOM 630 O O . LYS A 1 84 ? -12.814 -5.744 4.229 1.00 96.62 84 LYS A O 1
ATOM 635 N N . ALA A 1 85 ? -13.611 -4.054 5.473 1.00 97.69 85 ALA A N 1
ATOM 636 C CA . ALA A 1 85 ? -13.459 -3.020 4.458 1.00 97.69 85 ALA A CA 1
ATOM 637 C C . ALA A 1 85 ? -11.979 -2.811 4.112 1.00 97.69 85 ALA A C 1
ATOM 639 O O . ALA A 1 85 ? -11.612 -2.829 2.933 1.00 97.69 85 ALA A O 1
ATOM 640 N N . VAL A 1 86 ? -11.122 -2.715 5.132 1.00 98.38 86 VAL A N 1
ATOM 641 C CA . VAL A 1 86 ? -9.666 -2.610 4.957 1.00 98.38 86 VAL A CA 1
ATOM 642 C C . VAL A 1 86 ? -9.102 -3.858 4.273 1.00 98.38 86 VAL A C 1
ATOM 644 O O . VAL A 1 86 ? -8.369 -3.746 3.289 1.00 98.38 86 VAL A O 1
ATOM 647 N N . LEU A 1 87 ? -9.480 -5.056 4.728 1.00 98.25 87 LEU A N 1
ATOM 648 C CA . LEU A 1 87 ? -9.019 -6.314 4.135 1.00 98.25 87 LEU A CA 1
ATOM 649 C C . LEU A 1 87 ? -9.450 -6.460 2.665 1.00 98.25 87 LEU A C 1
ATOM 651 O O . LEU A 1 87 ? -8.692 -6.965 1.834 1.00 98.25 87 LEU A O 1
ATOM 655 N N . SER A 1 88 ? -10.652 -5.994 2.319 1.00 98.31 88 SER A N 1
ATOM 656 C CA . SER A 1 88 ? -11.142 -5.963 0.938 1.00 98.31 88 SER A CA 1
ATOM 657 C C . SER A 1 88 ? -10.306 -5.026 0.055 1.00 98.31 88 SER A C 1
ATOM 659 O O . SER A 1 88 ? -9.947 -5.390 -1.070 1.00 98.31 88 SER A O 1
ATOM 661 N N . GLU A 1 89 ? -9.943 -3.843 0.560 1.00 98.56 89 GLU A N 1
ATOM 662 C CA . GLU A 1 89 ? -9.039 -2.917 -0.135 1.00 98.56 89 GLU A CA 1
ATOM 663 C C . GLU A 1 89 ? -7.646 -3.533 -0.328 1.00 98.56 89 GLU A C 1
ATOM 665 O O . GLU A 1 89 ? -7.105 -3.518 -1.437 1.00 98.56 89 GLU A O 1
ATOM 670 N N . LEU A 1 90 ? -7.103 -4.171 0.712 1.00 98.50 90 LEU A N 1
ATOM 671 C CA . LEU A 1 90 ? -5.823 -4.875 0.647 1.00 98.50 90 LEU A CA 1
ATOM 672 C C . LEU A 1 90 ? -5.847 -6.010 -0.388 1.00 98.50 90 LEU A C 1
ATOM 674 O O . LEU A 1 90 ? -4.928 -6.137 -1.197 1.00 98.50 90 LEU A O 1
ATOM 678 N N . SER A 1 91 ? -6.924 -6.800 -0.431 1.00 98.50 91 SER A N 1
ATOM 679 C CA . SER A 1 91 ? -7.111 -7.857 -1.432 1.00 98.50 91 SER A CA 1
ATOM 680 C C . SER A 1 91 ? -7.111 -7.302 -2.862 1.00 98.50 91 SER A C 1
ATOM 682 O O . SER A 1 91 ? -6.491 -7.872 -3.764 1.00 98.50 91 SER A O 1
ATOM 684 N N . ARG A 1 92 ? -7.762 -6.153 -3.085 1.00 97.69 92 ARG A N 1
ATOM 685 C CA . ARG A 1 92 ? -7.744 -5.457 -4.380 1.00 97.69 92 ARG A CA 1
ATOM 686 C C . ARG A 1 92 ? -6.357 -4.938 -4.757 1.00 97.69 92 ARG A C 1
ATOM 688 O O . ARG A 1 92 ? -6.023 -4.980 -5.942 1.00 97.69 92 ARG A O 1
ATOM 695 N N . SER A 1 93 ? -5.571 -4.467 -3.792 1.00 97.81 93 SER A N 1
ATOM 696 C CA . SER A 1 93 ? -4.180 -4.052 -4.012 1.00 97.81 93 SER A CA 1
ATOM 697 C C . SER A 1 93 ? -3.304 -5.243 -4.415 1.00 97.81 93 SER A C 1
ATOM 699 O O . SER A 1 93 ? -2.631 -5.209 -5.445 1.00 97.81 93 SER A O 1
ATOM 701 N N . MET A 1 94 ? -3.430 -6.375 -3.715 1.00 98.38 94 MET A N 1
ATOM 702 C CA . MET A 1 94 ? -2.676 -7.603 -4.012 1.00 98.38 94 MET A CA 1
ATOM 703 C C . MET A 1 94 ? -2.916 -8.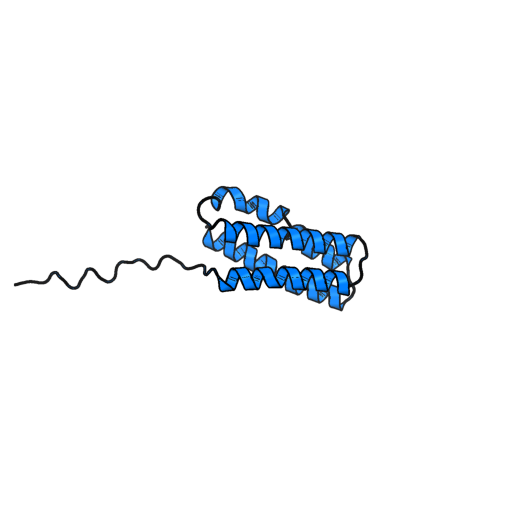155 -5.426 1.00 98.38 94 MET A C 1
ATOM 705 O O . MET A 1 94 ? -1.996 -8.705 -6.037 1.00 98.38 94 MET A O 1
ATOM 709 N N . LYS A 1 95 ? -4.112 -7.964 -6.000 1.00 98.38 95 LYS A N 1
ATOM 710 C CA . LYS A 1 95 ? -4.381 -8.313 -7.410 1.00 98.38 95 LYS A CA 1
ATOM 711 C C . LYS A 1 95 ? -3.487 -7.541 -8.388 1.00 98.38 95 LYS A C 1
ATOM 713 O O . LYS A 1 95 ? -3.124 -8.083 -9.428 1.00 98.38 95 LYS A O 1
ATOM 718 N N . LYS A 1 96 ? -3.090 -6.307 -8.060 1.00 97.88 96 LYS A N 1
ATOM 719 C CA . LYS A 1 96 ? -2.172 -5.505 -8.886 1.00 97.88 96 LYS A CA 1
ATOM 720 C C . LYS A 1 96 ? -0.735 -6.002 -8.775 1.00 97.88 96 LYS A C 1
ATOM 722 O O . LYS A 1 96 ? -0.046 -6.063 -9.790 1.00 97.88 96 LYS A O 1
ATOM 727 N N . CYS A 1 97 ? -0.318 -6.450 -7.588 1.00 97.44 97 CYS A N 1
ATOM 728 C CA . CYS A 1 97 ? 0.961 -7.143 -7.404 1.00 97.44 97 CYS A CA 1
ATOM 729 C C . CYS A 1 97 ? 1.034 -8.385 -8.304 1.00 97.44 97 CYS A C 1
ATOM 731 O O . CYS A 1 97 ? 1.998 -8.561 -9.047 1.00 97.44 97 CYS A O 1
ATOM 733 N N . GLN A 1 98 ? -0.022 -9.209 -8.296 1.00 98.12 98 GLN A N 1
ATOM 734 C CA . GLN A 1 98 ? -0.118 -10.390 -9.155 1.00 98.12 98 GLN A CA 1
ATOM 735 C C . GLN A 1 98 ? -0.072 -10.022 -10.643 1.00 98.12 98 GLN A C 1
ATOM 737 O O . GLN A 1 98 ? 0.698 -10.623 -11.389 1.00 98.12 98 GLN A O 1
ATOM 742 N N . ALA A 1 99 ? -0.860 -9.032 -11.075 1.00 97.62 99 ALA A N 1
ATOM 743 C CA . ALA A 1 99 ? -0.881 -8.592 -12.467 1.00 97.62 99 ALA A CA 1
ATOM 744 C C . ALA A 1 99 ? 0.502 -8.099 -12.925 1.00 97.62 99 ALA A C 1
ATOM 746 O O . ALA A 1 99 ? 0.987 -8.508 -13.976 1.00 97.62 99 ALA A O 1
ATOM 747 N N . CYS A 1 100 ? 1.177 -7.280 -12.113 1.00 97.56 100 CYS A N 1
ATOM 748 C CA . CYS A 1 100 ? 2.525 -6.806 -12.415 1.00 97.56 100 CYS A CA 1
ATOM 749 C C . CYS A 1 100 ? 3.510 -7.978 -12.557 1.00 97.56 100 CYS A C 1
ATOM 751 O O . CYS A 1 100 ? 4.207 -8.076 -13.565 1.00 97.56 100 CYS A O 1
ATOM 753 N N . HIS A 1 101 ? 3.516 -8.912 -11.603 1.00 97.12 101 HIS A N 1
ATOM 754 C CA . HIS A 1 101 ? 4.445 -10.048 -11.605 1.00 97.12 101 HIS A CA 1
ATOM 755 C C . HIS A 1 101 ? 4.146 -11.101 -12.683 1.00 97.12 101 HIS A C 1
ATOM 757 O O . HIS A 1 101 ? 5.037 -11.859 -13.056 1.00 97.12 101 HIS A O 1
ATOM 763 N N . ALA A 1 102 ? 2.920 -11.146 -13.209 1.00 97.38 102 ALA A N 1
ATOM 764 C CA . ALA A 1 102 ? 2.580 -11.984 -14.357 1.00 97.38 1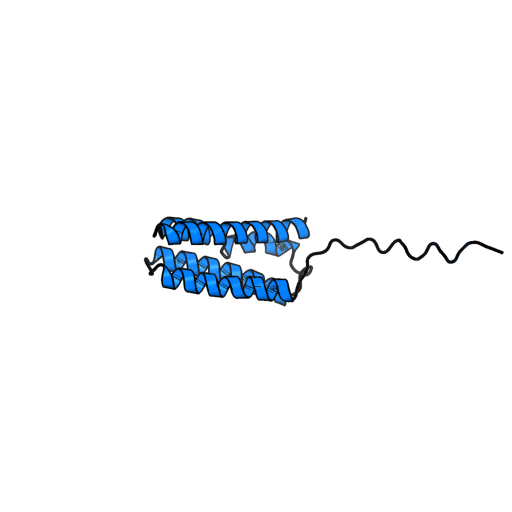02 ALA A CA 1
ATOM 765 C C . ALA A 1 102 ? 3.143 -11.431 -15.679 1.00 97.38 102 ALA A C 1
ATOM 767 O O . ALA A 1 102 ? 3.385 -12.195 -16.611 1.00 97.38 102 ALA A O 1
ATOM 768 N N . HIS A 1 103 ? 3.345 -10.113 -15.767 1.00 95.56 103 HIS A N 1
ATOM 769 C CA . HIS A 1 103 ? 3.772 -9.437 -16.994 1.00 95.56 103 HIS A CA 1
ATOM 770 C C . HIS A 1 103 ? 5.238 -9.008 -16.995 1.00 95.56 103 HIS A C 1
ATOM 772 O O . HIS A 1 103 ? 5.827 -8.873 -18.067 1.00 95.56 103 HIS A O 1
ATOM 778 N N . TYR A 1 104 ? 5.825 -8.769 -15.822 1.00 95.31 104 TYR A N 1
ATOM 779 C CA . TYR A 1 104 ? 7.140 -8.154 -15.701 1.00 95.31 104 TYR A CA 1
ATOM 780 C C . TYR A 1 104 ? 8.076 -8.969 -14.818 1.00 95.31 104 TYR A C 1
ATOM 782 O O . TYR A 1 104 ? 7.707 -9.457 -13.752 1.00 95.31 104 TYR A O 1
ATOM 790 N N . GLN A 1 105 ? 9.330 -9.044 -15.253 1.00 92.06 105 GLN A N 1
ATOM 791 C CA . GLN A 1 105 ? 10.450 -9.563 -14.481 1.00 92.06 105 GLN A CA 1
ATOM 792 C C . GLN A 1 105 ? 11.579 -8.536 -14.516 1.00 92.06 105 GLN A C 1
ATOM 794 O O . GLN A 1 105 ? 11.782 -7.858 -15.524 1.00 92.06 105 GLN A O 1
ATOM 799 N N . ILE A 1 106 ? 12.304 -8.405 -13.407 1.00 89.31 106 ILE A N 1
ATOM 800 C CA . ILE A 1 106 ? 13.437 -7.484 -13.293 1.00 89.31 106 ILE A CA 1
ATOM 801 C C . ILE A 1 106 ? 14.723 -8.300 -13.351 1.00 89.31 106 ILE A C 1
ATOM 803 O O . ILE A 1 106 ? 15.153 -8.863 -12.341 1.00 89.31 106 ILE A O 1
ATOM 807 N N . ASP A 1 107 ? 15.351 -8.325 -14.521 1.00 84.38 107 ASP A N 1
ATOM 808 C CA . ASP A 1 107 ? 16.630 -8.999 -14.723 1.00 84.38 107 ASP A CA 1
ATOM 809 C C . ASP A 1 107 ? 17.789 -7.995 -14.786 1.00 84.38 107 ASP A C 1
ATOM 811 O O . ASP A 1 107 ? 17.635 -6.822 -15.137 1.00 84.38 107 ASP A O 1
ATOM 815 N N . THR A 1 108 ? 18.974 -8.456 -14.415 1.00 76.44 108 THR A N 1
ATOM 816 C CA . THR A 1 108 ? 20.216 -7.799 -14.813 1.00 76.44 108 THR A CA 1
ATOM 817 C C . THR A 1 108 ? 20.463 -8.140 -16.274 1.00 76.44 108 THR A C 1
ATOM 819 O O . THR A 1 108 ? 20.331 -9.302 -16.644 1.00 76.44 108 THR A O 1
ATOM 822 N N . LEU A 1 109 ? 20.847 -7.172 -17.112 1.00 67.50 109 LEU A N 1
ATOM 823 C CA . LEU A 1 109 ? 21.303 -7.498 -18.463 1.00 67.50 109 LEU A CA 1
ATOM 824 C C . LEU A 1 109 ? 22.435 -8.524 -18.352 1.00 67.50 109 LEU A C 1
ATOM 826 O O . LEU A 1 109 ? 23.538 -8.205 -17.906 1.00 67.50 109 LEU A O 1
ATOM 830 N N . LYS A 1 110 ? 22.156 -9.773 -18.728 1.00 55.16 110 LYS A N 1
ATOM 831 C CA . LYS A 1 110 ? 23.194 -10.775 -18.922 1.00 55.16 110 LYS A CA 1
ATOM 832 C C . LYS A 1 110 ? 24.059 -10.223 -20.047 1.00 55.16 110 LYS A C 1
ATOM 834 O O . LYS A 1 110 ? 23.548 -9.992 -21.139 1.00 55.16 110 LYS A O 1
ATOM 839 N N . SER A 1 111 ? 25.331 -9.939 -19.767 1.00 45.62 111 SER A N 1
ATOM 840 C CA . SER A 1 111 ? 26.275 -9.510 -20.797 1.00 45.62 111 SER A CA 1
ATOM 841 C C . SER A 1 111 ? 26.203 -10.506 -21.954 1.00 45.62 111 SER A C 1
ATOM 843 O O . SER A 1 111 ? 26.600 -11.665 -21.810 1.00 45.62 111 SER A O 1
ATOM 845 N N . SER A 1 112 ? 25.638 -10.074 -23.081 1.00 46.00 112 SER A N 1
ATOM 846 C CA . SER A 1 112 ? 25.718 -10.773 -24.357 1.00 46.00 112 SER A CA 1
ATOM 847 C C . SER A 1 112 ? 27.167 -10.684 -24.833 1.00 46.00 112 SER A C 1
ATOM 849 O O . SER A 1 112 ? 27.508 -9.883 -25.694 1.00 46.00 112 SER A O 1
ATOM 851 N N . ALA A 1 113 ? 28.048 -11.454 -24.201 1.00 49.72 113 ALA A N 1
ATOM 852 C CA . ALA A 1 113 ? 29.463 -11.542 -24.542 1.00 49.72 113 ALA A CA 1
ATOM 853 C C . ALA A 1 113 ? 29.970 -12.980 -24.385 1.00 49.72 113 ALA A C 1
ATOM 855 O O . ALA A 1 113 ? 31.084 -13.227 -23.920 1.00 49.72 113 ALA A O 1
ATOM 856 N N . ARG A 1 114 ? 29.141 -13.959 -24.756 1.00 49.91 114 ARG A N 1
ATOM 857 C CA . ARG A 1 114 ? 29.594 -15.345 -24.875 1.00 49.91 114 ARG A CA 1
ATOM 858 C C . ARG A 1 114 ? 28.963 -16.054 -26.063 1.00 49.91 114 ARG A C 1
ATOM 860 O O . ARG A 1 114 ? 28.426 -17.129 -25.886 1.00 49.91 114 ARG A O 1
ATOM 867 N N . GLU A 1 115 ? 29.049 -15.463 -27.254 1.00 45.91 115 GLU A N 1
ATOM 868 C CA . GLU A 1 115 ? 28.765 -16.185 -28.508 1.00 45.91 115 GLU A CA 1
ATOM 869 C C . GLU A 1 115 ? 29.348 -15.499 -29.761 1.00 45.91 115 GLU A C 1
ATOM 871 O O . GLU A 1 115 ? 28.784 -15.566 -30.839 1.00 45.91 115 GLU A O 1
ATOM 876 N N . GLU A 1 116 ? 30.524 -14.866 -29.656 1.00 42.84 116 GLU A N 1
ATOM 877 C CA . GLU A 1 116 ? 31.292 -14.414 -30.842 1.00 42.84 116 GLU A CA 1
ATOM 878 C C . GLU A 1 116 ? 32.728 -14.971 -30.887 1.00 42.84 116 GLU A C 1
ATOM 880 O O . GLU A 1 116 ? 33.522 -14.641 -31.762 1.00 42.84 116 GLU A O 1
ATOM 885 N N . LYS A 1 117 ? 33.079 -15.884 -29.970 1.00 48.31 117 LYS A N 1
ATOM 886 C CA . LYS A 1 117 ? 34.427 -16.476 -29.871 1.00 48.31 117 LYS A CA 1
ATOM 887 C C . LYS A 1 117 ? 34.537 -17.915 -30.394 1.00 48.31 117 LYS A C 1
ATOM 889 O O . LYS A 1 117 ? 35.365 -18.672 -29.902 1.00 48.31 117 LYS A O 1
ATOM 894 N N . SER A 1 118 ? 33.738 -18.291 -31.396 1.00 48.09 118 SER A N 1
ATOM 895 C CA . SER 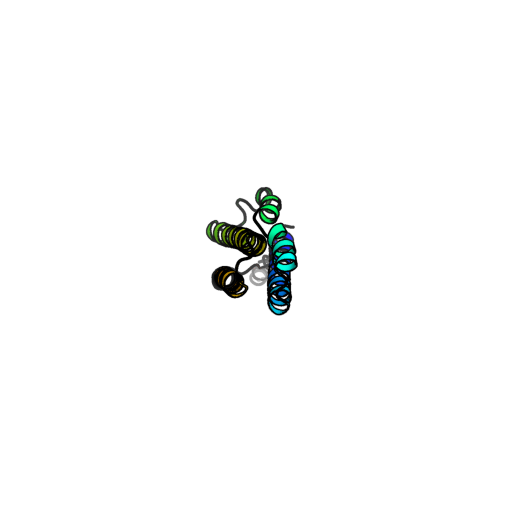A 1 118 ? 33.866 -19.607 -32.055 1.00 48.09 118 SER A CA 1
ATOM 896 C C . SER A 1 118 ? 33.984 -19.567 -33.585 1.00 48.09 118 SER A C 1
ATOM 898 O O . SER A 1 118 ? 33.907 -20.619 -34.210 1.00 48.09 118 SER A O 1
ATOM 900 N N . SER A 1 119 ? 34.206 -18.401 -34.206 1.00 50.69 119 SER A N 1
ATOM 901 C CA . SER A 1 119 ? 34.370 -18.303 -35.672 1.00 50.69 119 SER A CA 1
ATOM 902 C C . SER A 1 119 ? 35.689 -17.662 -36.124 1.00 50.69 119 SER A C 1
ATOM 904 O O . SER A 1 119 ? 35.772 -17.114 -37.224 1.00 50.69 119 SER A O 1
ATOM 906 N N . HIS A 1 120 ? 36.741 -17.713 -35.300 1.00 52.72 120 HIS A N 1
ATOM 907 C CA . HIS A 1 120 ? 38.055 -17.222 -35.725 1.00 52.72 120 HIS A CA 1
ATOM 908 C C . HIS A 1 120 ? 39.218 -17.986 -35.083 1.00 52.72 120 HIS A C 1
ATOM 910 O O . HIS A 1 120 ? 39.849 -17.502 -34.152 1.00 52.72 120 HIS A O 1
ATOM 916 N N . HIS A 1 121 ? 39.454 -19.202 -35.570 1.00 50.00 121 HIS A N 1
ATOM 917 C CA . HIS A 1 121 ? 40.741 -19.912 -35.664 1.00 50.00 121 HIS A CA 1
ATOM 918 C C . HIS A 1 121 ? 40.454 -21.025 -36.684 1.00 50.00 121 HIS A C 1
ATOM 920 O O . HIS A 1 121 ? 39.653 -21.902 -36.393 1.00 50.00 121 HIS A O 1
ATOM 926 N N . GLY A 1 122 ? 40.919 -21.019 -37.925 1.00 48.94 122 GLY A N 1
ATOM 927 C CA . GLY A 1 122 ? 42.147 -20.473 -38.491 1.00 48.94 122 GLY A CA 1
ATOM 928 C C . GLY A 1 122 ? 42.713 -21.595 -39.369 1.00 48.94 122 GLY A C 1
ATOM 929 O O . GLY A 1 122 ? 42.805 -22.724 -38.894 1.00 48.94 122 GLY A O 1
ATOM 930 N N . HIS A 1 123 ? 42.949 -21.272 -40.641 1.00 41.59 123 HIS A N 1
ATOM 931 C CA . HIS A 1 123 ? 43.482 -22.120 -41.714 1.00 41.59 123 HIS A CA 1
ATOM 932 C C . HIS A 1 123 ? 44.831 -22.772 -41.394 1.00 41.59 123 HIS A C 1
ATOM 934 O O . HIS A 1 123 ? 45.613 -22.153 -40.638 1.00 41.59 123 HIS A O 1
#

Radius of gyration: 19.78 Å; chains: 1; bounding box: 58×34×58 Å

Sequence (123 aa):
MQREHVLGEMRALLSGVQNVIGALAEDDMKAVAETARPLGRSMAGKAEDHLKGVLPKHFMQLGMDVHHDFDRIATLAESGADSKAVLSELSRSMKKCQACHAHYQIDTLKSSAREEKSSHHGH